Protein AF-A0A3L8A221-F1 (afdb_monomer_lite)

Secondary structure (DSSP, 8-state):
-HHHHHHHHHHHHHHHTT---HHHHHHHHHHHHH-S---GGGHHHHHHHHHHHHT----PPTTHHHHHHHHHHHHHHHHHHHHHHHHHHHHHHHHHHHHHHHHHHHHHHHHTS--TT----HHHHHHHHHHHHHHHHHHHHHHHHHHHHHHHHHHHHS------------------

Sequence (176 aa):
MTLQIHTVKQLLNLYYGGLASTDDERRLVEFFTTETDIPCELQDDRDVVLSLARLGEVRIPDGMADELSALAERLDRQERISRRGHRWVAATSVAASIAIIVSVIVFIARSSSTDPYEITDPQLAETEAHKALLLVSEALDNADGSIIEAGRALSLFVPYDSISNNTIHTEDDETI

Foldseek 3Di:
DVVVVVVLVVLLVCVVVVNHDPVSLVVNLVCLVPDPDDPPVCPVVSCVSPVVVVVDDDDDDPCPVVVVVVVVVVVVVVVVVVVVVVVVVVVVVVVVVVVVVVVVVVVVVVVPPPDPPPPVDPVVVVVVVVVVVVVVVVVVVVVVVVVVVVVVVVPVVDDDDDDDDDDDDDDDDDDD

Radius of gyration: 55.51 Å; chains: 1; bounding box: 80×83×140 Å

pLDDT: mean 74.24, std 15.46, range [35.03, 93.75]

Structure (mmCIF, N/CA/C/O backbone):
data_AF-A0A3L8A221-F1
#
_entry.id   AF-A0A3L8A221-F1
#
loop_
_atom_site.group_PDB
_atom_site.id
_atom_site.type_symbol
_atom_site.label_atom_id
_atom_site.label_alt_id
_atom_site.label_comp_id
_atom_site.label_asym_id
_atom_site.label_entity_id
_atom_site.label_seq_id
_atom_site.pdbx_PDB_ins_code
_atom_site.Cartn_x
_atom_site.Cartn_y
_atom_site.Cartn_z
_atom_site.occupancy
_atom_site.B_iso_or_equiv
_atom_site.auth_seq_id
_atom_site.auth_comp_id
_atom_site.auth_asym_id
_atom_site.auth_atom_id
_atom_site.pdbx_PDB_model_num
ATOM 1 N N . MET A 1 1 ? -14.330 -11.095 48.335 1.00 49.88 1 MET A N 1
ATOM 2 C CA . MET A 1 1 ? -14.803 -10.082 47.366 1.00 49.88 1 MET A CA 1
ATOM 3 C C . MET A 1 1 ? -13.673 -9.377 46.608 1.00 49.88 1 MET A C 1
ATOM 5 O O . MET A 1 1 ? -13.778 -9.277 45.398 1.00 49.88 1 MET A O 1
ATOM 9 N N . THR A 1 2 ? -12.562 -8.963 47.232 1.00 51.47 2 THR A N 1
ATOM 10 C CA . THR A 1 2 ? -11.471 -8.215 46.552 1.00 51.47 2 THR A CA 1
ATOM 11 C C . THR A 1 2 ? -10.778 -8.949 45.393 1.00 51.47 2 THR A C 1
ATOM 13 O O . THR A 1 2 ? -10.440 -8.319 44.395 1.00 51.47 2 THR A O 1
ATOM 16 N N . LEU A 1 3 ? -10.604 -10.274 45.483 1.00 55.59 3 LEU A N 1
ATOM 17 C CA . LEU A 1 3 ? -9.984 -11.081 44.417 1.00 55.59 3 LEU A CA 1
ATOM 18 C C . LEU A 1 3 ? -10.840 -11.156 43.140 1.00 55.59 3 LEU A C 1
ATOM 20 O O . LEU A 1 3 ? -10.287 -11.125 42.049 1.00 55.59 3 LEU A O 1
ATOM 24 N N . GLN A 1 4 ? -12.171 -11.184 43.270 1.00 71.75 4 GLN A N 1
ATOM 25 C CA . GLN A 1 4 ? -13.094 -11.206 42.124 1.00 71.75 4 GLN A CA 1
ATOM 26 C C . GLN A 1 4 ? -13.083 -9.860 41.383 1.00 71.75 4 GLN A C 1
ATOM 28 O O . GLN A 1 4 ? -13.050 -9.820 40.158 1.00 71.75 4 GLN A O 1
ATOM 33 N N . ILE A 1 5 ? -13.000 -8.750 42.127 1.00 77.50 5 ILE A N 1
ATOM 34 C CA . ILE A 1 5 ? -12.962 -7.393 41.561 1.00 77.50 5 ILE A CA 1
ATOM 35 C C . ILE A 1 5 ? -11.712 -7.178 40.698 1.00 77.50 5 ILE A C 1
ATOM 37 O O . ILE A 1 5 ? -11.805 -6.582 39.629 1.00 77.50 5 ILE A O 1
ATOM 41 N N . HIS A 1 6 ? -10.542 -7.672 41.122 1.00 81.12 6 HIS A N 1
ATOM 42 C CA . HIS A 1 6 ? -9.321 -7.554 40.317 1.00 81.12 6 HIS A CA 1
ATOM 43 C C . HIS A 1 6 ? -9.439 -8.322 38.993 1.00 81.12 6 HIS A C 1
ATOM 45 O O . HIS A 1 6 ? -9.058 -7.808 37.942 1.00 81.12 6 HIS A O 1
ATOM 51 N N . THR A 1 7 ? -10.001 -9.532 39.030 1.00 83.94 7 THR A N 1
ATOM 52 C CA . THR A 1 7 ? -10.244 -10.339 37.828 1.00 83.94 7 THR A CA 1
ATOM 53 C C . THR A 1 7 ? -11.207 -9.642 36.871 1.00 83.94 7 THR A C 1
ATOM 55 O O . THR A 1 7 ? -10.930 -9.579 35.677 1.00 83.94 7 THR A O 1
ATOM 58 N N . VAL A 1 8 ? -12.283 -9.045 37.389 1.00 85.81 8 VAL A N 1
ATOM 59 C CA . VAL A 1 8 ? -13.238 -8.276 36.579 1.00 85.81 8 VAL A CA 1
ATOM 60 C C . VAL A 1 8 ? -12.577 -7.043 35.971 1.00 85.81 8 VAL A C 1
ATOM 62 O O . VAL A 1 8 ? -12.726 -6.822 34.778 1.00 85.81 8 VAL A O 1
ATOM 65 N N . LYS A 1 9 ? -11.770 -6.287 36.729 1.00 87.44 9 LYS A N 1
ATOM 66 C CA . LYS A 1 9 ? -11.019 -5.132 36.198 1.00 87.44 9 LYS A CA 1
ATOM 67 C C . LYS A 1 9 ? -10.046 -5.533 35.082 1.00 87.44 9 LYS A C 1
ATOM 69 O O . LYS A 1 9 ? -9.897 -4.807 34.103 1.00 87.44 9 LYS A O 1
ATOM 74 N N . GLN A 1 10 ? -9.403 -6.694 35.200 1.00 89.12 10 GLN A N 1
ATOM 75 C CA . GLN A 1 10 ? -8.541 -7.222 34.143 1.00 89.12 10 GLN A CA 1
ATOM 76 C C . GLN A 1 10 ? -9.344 -7.603 32.893 1.00 89.12 10 GLN A C 1
ATOM 78 O O . GLN A 1 10 ? -8.933 -7.275 31.782 1.00 89.12 10 GLN A O 1
ATOM 83 N N . LEU A 1 11 ? -10.498 -8.245 33.076 1.00 88.94 11 LEU A N 1
ATOM 84 C CA . LEU A 1 11 ? -11.404 -8.606 31.985 1.00 88.94 11 LEU A CA 1
ATOM 85 C C . LEU A 1 11 ? -11.948 -7.364 31.272 1.00 88.94 11 LEU A C 1
ATOM 87 O O . LEU A 1 11 ? -12.006 -7.319 30.049 1.00 88.94 11 LEU A O 1
ATOM 91 N N . LEU A 1 12 ? -12.256 -6.322 32.040 1.00 90.56 12 LEU A N 1
ATOM 92 C CA . LEU A 1 12 ? -12.704 -5.030 31.543 1.00 90.56 12 LEU A CA 1
ATOM 93 C C . LEU A 1 12 ? -11.628 -4.321 30.710 1.00 90.56 12 LEU A C 1
ATOM 95 O O . LEU A 1 12 ? -11.925 -3.730 29.679 1.00 90.56 12 LEU A O 1
ATOM 99 N N . ASN A 1 13 ? -10.362 -4.411 31.124 1.00 92.38 13 ASN A N 1
ATOM 100 C CA . ASN A 1 13 ? -9.243 -3.871 30.352 1.00 92.38 13 ASN A CA 1
ATOM 101 C C . ASN A 1 13 ? -9.097 -4.599 29.003 1.00 92.38 13 ASN A C 1
ATOM 103 O O . ASN A 1 13 ? -8.945 -3.960 27.966 1.00 92.38 13 ASN A O 1
ATOM 107 N N . LEU A 1 14 ? -9.231 -5.930 28.993 1.00 90.75 14 LEU A N 1
ATOM 108 C CA . LEU A 1 14 ? -9.249 -6.705 27.748 1.00 90.75 14 LEU A CA 1
ATOM 109 C C . LEU A 1 14 ? -10.451 -6.349 26.865 1.00 90.75 14 LEU A C 1
ATOM 111 O O . LEU A 1 14 ? -10.291 -6.235 25.651 1.00 90.75 14 LEU A O 1
ATOM 115 N N . TYR A 1 15 ? -11.621 -6.131 27.470 1.00 90.06 15 TYR A N 1
ATOM 116 C CA . TYR A 1 15 ? -12.840 -5.714 26.778 1.00 90.06 15 TYR A CA 1
ATOM 117 C C . TYR A 1 15 ? -12.666 -4.355 26.093 1.00 90.06 15 TYR A C 1
ATOM 119 O O . TYR A 1 15 ? -12.833 -4.247 24.881 1.00 90.06 15 TYR A O 1
ATOM 127 N N . TYR A 1 16 ? -12.222 -3.335 26.832 1.00 92.00 16 TYR A N 1
ATOM 128 C CA . TYR A 1 16 ? -11.939 -2.016 26.258 1.00 92.00 16 TYR A CA 1
ATOM 129 C C . TYR A 1 16 ? -10.764 -2.027 25.272 1.00 92.00 16 TYR A C 1
ATOM 131 O O . TYR A 1 16 ? -10.722 -1.210 24.355 1.00 92.00 16 TYR A O 1
ATOM 139 N N . GLY A 1 17 ? -9.828 -2.965 25.425 1.00 91.94 17 GLY A N 1
ATOM 140 C CA . GLY A 1 17 ? -8.746 -3.203 24.474 1.00 91.94 17 GLY A CA 1
ATOM 141 C C . GLY A 1 17 ? -9.166 -3.951 23.203 1.00 91.94 17 GLY A C 1
ATOM 142 O O . GLY A 1 17 ? -8.340 -4.090 22.304 1.00 91.94 17 GLY A O 1
ATOM 143 N N . GLY A 1 18 ? -10.405 -4.453 23.116 1.00 89.38 18 GLY A N 1
ATOM 144 C CA . GLY A 1 18 ? -10.874 -5.278 21.996 1.00 89.38 18 GLY A CA 1
ATOM 145 C C . GLY A 1 18 ? -10.159 -6.631 21.882 1.00 89.38 18 GLY A C 1
ATOM 146 O O . GLY A 1 18 ? -10.115 -7.218 20.803 1.00 89.38 18 GLY A O 1
ATOM 147 N N . LEU A 1 19 ? -9.554 -7.104 22.976 1.00 89.88 19 LEU A N 1
ATOM 148 C CA . LEU A 1 19 ? -8.814 -8.369 23.061 1.00 89.88 19 LEU A CA 1
ATOM 149 C C . LEU A 1 19 ? -9.585 -9.452 23.828 1.00 89.88 19 LEU A C 1
ATOM 151 O O . LEU A 1 19 ? -9.075 -10.561 23.990 1.00 89.88 19 LEU A O 1
ATOM 155 N N . ALA A 1 20 ? -10.777 -9.133 24.335 1.00 88.38 20 ALA A N 1
ATOM 156 C CA . ALA A 1 20 ? -11.635 -10.098 25.004 1.00 88.38 20 ALA A CA 1
ATOM 157 C C . ALA A 1 20 ? -12.156 -11.145 24.008 1.00 88.38 20 ALA A C 1
ATOM 159 O O . ALA A 1 20 ? -12.546 -10.828 22.885 1.00 88.38 20 ALA A O 1
ATOM 160 N N . SER A 1 21 ? -12.159 -12.411 24.426 1.00 87.81 21 SER A N 1
ATOM 161 C CA . SER A 1 21 ? -12.828 -13.477 23.683 1.00 87.81 21 SER A CA 1
ATOM 162 C C . SER A 1 21 ? -14.348 -13.388 23.857 1.00 87.81 21 SER A C 1
ATOM 164 O O . SER A 1 21 ? -14.843 -12.840 24.838 1.00 87.81 21 SER A O 1
ATOM 166 N N . THR A 1 22 ? -15.113 -14.022 22.969 1.00 85.81 22 THR A N 1
ATOM 167 C CA . THR A 1 22 ? -16.581 -14.102 23.074 1.00 85.81 22 THR A CA 1
ATOM 168 C C . THR A 1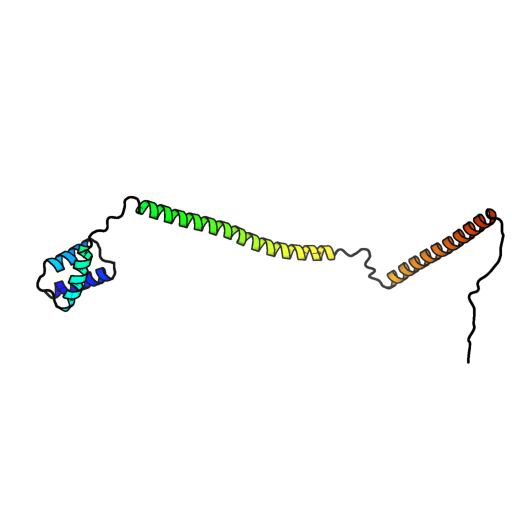 22 ? -17.040 -14.759 24.384 1.00 85.81 22 THR A C 1
ATOM 170 O O . THR A 1 22 ? -18.080 -14.407 24.936 1.00 85.81 22 THR A O 1
ATOM 173 N N . ASP A 1 23 ? -16.256 -15.708 24.910 1.00 85.88 23 ASP A N 1
ATOM 174 C CA . ASP A 1 23 ? -16.520 -16.341 26.211 1.00 85.88 23 ASP A CA 1
ATOM 175 C C . ASP A 1 23 ? -16.245 -15.385 27.385 1.00 85.88 23 ASP A C 1
ATOM 177 O O . ASP A 1 23 ? -16.995 -15.357 28.359 1.00 85.88 23 ASP A O 1
ATOM 181 N N . ASP A 1 24 ? -15.210 -14.551 27.266 1.00 86.31 24 ASP A N 1
ATOM 182 C CA . ASP A 1 24 ? -14.847 -13.546 28.269 1.00 86.31 24 ASP A CA 1
ATOM 183 C C . ASP A 1 24 ? -15.914 -12.451 28.363 1.00 86.31 24 ASP A C 1
ATOM 185 O O . ASP A 1 24 ? -16.346 -12.092 29.459 1.00 86.31 24 ASP A O 1
ATOM 189 N N . GLU A 1 25 ? -16.401 -11.971 27.217 1.00 86.75 25 GLU A N 1
ATOM 190 C CA . GLU A 1 25 ? -17.509 -11.014 27.147 1.00 86.75 25 GLU A CA 1
ATOM 191 C C . GLU A 1 25 ? -18.780 -11.577 27.784 1.00 86.75 25 GLU A C 1
ATOM 193 O O . GLU A 1 25 ? -19.448 -10.894 28.563 1.00 86.75 25 GLU A O 1
ATOM 198 N N . ARG A 1 26 ? -19.089 -12.854 27.525 1.00 86.69 26 ARG A N 1
ATOM 199 C CA . ARG A 1 26 ? -20.246 -13.529 28.123 1.00 86.69 26 ARG A CA 1
ATOM 200 C C . ARG A 1 26 ? -20.149 -13.577 29.646 1.00 86.69 26 ARG A C 1
ATOM 202 O O . ARG A 1 26 ? -21.122 -13.247 30.321 1.00 86.69 26 ARG A O 1
ATOM 209 N N . ARG A 1 27 ? -18.979 -13.937 30.184 1.00 86.06 27 ARG A N 1
ATOM 210 C CA . ARG A 1 27 ? -18.716 -13.961 31.634 1.00 86.06 27 ARG A CA 1
ATOM 211 C C . ARG A 1 27 ? -18.820 -12.572 32.256 1.00 86.06 27 ARG A C 1
ATOM 213 O O . ARG A 1 27 ? -19.343 -12.436 33.358 1.00 86.06 27 ARG A O 1
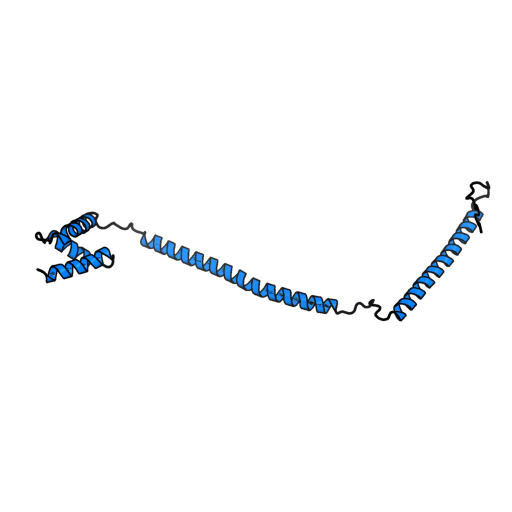ATOM 220 N N . LEU A 1 28 ? -18.348 -11.542 31.554 1.00 88.50 28 LEU A N 1
ATOM 221 C CA . LEU A 1 28 ? -18.430 -10.153 32.003 1.00 88.50 28 LEU A CA 1
ATOM 222 C C . LEU A 1 28 ? -19.889 -9.675 32.083 1.00 88.50 28 LEU A C 1
ATOM 224 O O . LEU A 1 28 ? -20.298 -9.084 33.082 1.00 88.50 28 LEU A O 1
ATOM 228 N N . VAL A 1 29 ? -20.695 -9.989 31.065 1.00 88.00 29 VAL A N 1
ATOM 229 C CA . VAL A 1 29 ? -22.135 -9.690 31.046 1.00 88.00 29 VAL A CA 1
ATOM 230 C C . VAL A 1 29 ? -22.872 -10.458 32.146 1.00 88.00 29 VAL A C 1
ATOM 232 O O . VAL A 1 29 ? -23.707 -9.878 32.841 1.00 88.00 29 VAL A O 1
ATOM 235 N N . GLU A 1 30 ? -22.557 -11.739 32.349 1.00 87.56 30 GLU A N 1
ATOM 236 C CA . GLU A 1 30 ? -23.155 -12.567 33.405 1.00 87.56 30 GLU A CA 1
ATOM 237 C C . GLU A 1 30 ? -22.830 -12.031 34.805 1.00 87.56 30 GLU A C 1
ATOM 239 O O . GLU A 1 30 ? -23.731 -11.916 35.642 1.00 87.56 30 GLU A O 1
ATOM 244 N N . PHE A 1 31 ? -21.579 -11.622 35.036 1.00 86.06 31 PHE A N 1
ATOM 245 C CA . PHE A 1 31 ? -21.142 -10.997 36.284 1.00 86.06 31 PHE A CA 1
ATOM 246 C C . PHE A 1 31 ? -21.951 -9.728 36.589 1.00 86.06 31 PHE A C 1
ATOM 248 O O . PHE A 1 31 ? -22.555 -9.610 37.653 1.00 86.06 31 PHE A O 1
ATOM 255 N N . PHE A 1 32 ? -22.050 -8.814 35.622 1.00 87.31 32 PHE A N 1
ATOM 256 C CA . PHE A 1 32 ? -22.779 -7.550 35.773 1.00 87.31 32 PHE A CA 1
ATOM 257 C C . PHE A 1 32 ? -24.309 -7.687 35.835 1.00 87.31 32 PHE A C 1
ATOM 259 O O . PHE A 1 32 ? -25.003 -6.744 36.240 1.00 87.31 32 PHE A O 1
ATOM 266 N N . THR A 1 33 ? -24.835 -8.848 35.438 1.00 85.12 33 THR A N 1
ATOM 267 C CA . THR A 1 33 ? -26.263 -9.186 35.522 1.00 85.12 33 THR A CA 1
ATOM 268 C C . THR A 1 33 ? -26.618 -9.848 36.854 1.00 85.12 33 THR A C 1
ATOM 270 O O . THR A 1 33 ? -27.703 -9.603 37.380 1.00 85.12 33 THR A O 1
ATOM 273 N N . THR A 1 34 ? -25.724 -10.681 37.392 1.00 83.00 34 THR A N 1
ATOM 274 C CA . THR A 1 34 ? -25.978 -11.497 38.591 1.00 83.00 34 THR A CA 1
ATOM 275 C C . THR A 1 34 ? -25.635 -10.756 39.880 1.00 83.00 34 THR A C 1
ATOM 277 O O . THR A 1 34 ? -26.341 -10.896 40.878 1.00 83.00 34 THR A O 1
ATOM 280 N N . GLU A 1 35 ? -24.563 -9.965 39.875 1.00 77.62 35 GLU A N 1
ATOM 281 C CA . GLU A 1 35 ? -24.079 -9.283 41.071 1.00 77.62 35 GLU A CA 1
ATOM 282 C C . GLU A 1 35 ? -24.816 -7.945 41.272 1.00 77.62 35 GLU A C 1
ATOM 284 O O . GLU A 1 35 ? -24.739 -7.037 40.443 1.00 77.62 35 GLU A O 1
ATOM 289 N N . THR A 1 36 ? -25.539 -7.811 42.387 1.00 66.62 36 THR A N 1
ATOM 290 C CA . THR A 1 36 ? -26.299 -6.590 42.724 1.00 66.62 36 THR A CA 1
ATOM 291 C C . THR A 1 36 ? -25.462 -5.571 43.512 1.00 66.62 36 THR A C 1
ATOM 293 O O . THR A 1 36 ? -25.784 -4.385 43.510 1.00 66.62 36 THR A O 1
ATOM 296 N N . ASP A 1 37 ? -24.389 -6.017 44.175 1.00 73.31 37 ASP A N 1
ATOM 297 C CA . ASP A 1 37 ? -23.504 -5.189 45.010 1.00 73.31 37 ASP A CA 1
ATOM 298 C C . ASP A 1 37 ? -22.173 -4.915 44.290 1.00 73.31 37 ASP A C 1
ATOM 300 O O . ASP A 1 37 ? -21.138 -5.529 44.559 1.00 73.31 37 ASP A O 1
ATOM 304 N N . ILE A 1 38 ? -22.228 -4.027 43.294 1.00 77.44 38 ILE A N 1
ATOM 305 C CA . ILE A 1 38 ? -21.071 -3.622 42.486 1.00 77.44 38 ILE A CA 1
ATOM 306 C C . ILE A 1 38 ? -20.501 -2.312 43.060 1.00 77.44 38 ILE A C 1
ATOM 308 O O . ILE A 1 38 ? -21.265 -1.366 43.269 1.00 77.44 38 ILE A O 1
ATOM 312 N N . PRO A 1 39 ? -19.174 -2.210 43.284 1.00 81.44 39 PRO A N 1
ATOM 313 C CA . PRO A 1 39 ? -18.537 -0.970 43.725 1.00 81.44 39 PRO A CA 1
ATOM 314 C C . PRO A 1 39 ? -18.881 0.212 42.813 1.00 81.44 39 PRO A C 1
ATOM 316 O O . PRO A 1 39 ? -18.902 0.049 41.594 1.00 81.44 39 PRO A O 1
ATOM 319 N N . CYS A 1 40 ? -19.056 1.412 43.381 1.00 80.31 40 CYS A N 1
ATOM 320 C CA . CYS A 1 40 ? -19.422 2.615 42.617 1.00 80.31 40 CYS A CA 1
ATOM 321 C C . CYS A 1 40 ? -18.484 2.897 41.428 1.00 80.31 40 CYS A C 1
ATOM 323 O O . CYS A 1 40 ? -18.925 3.427 40.420 1.00 80.31 40 CYS A O 1
ATOM 325 N N . GLU A 1 41 ? -17.207 2.509 41.518 1.00 82.00 41 GLU A N 1
ATOM 326 C CA . GLU A 1 41 ? -16.226 2.660 40.431 1.00 82.00 41 GLU A CA 1
ATOM 327 C C . GLU A 1 41 ? -16.563 1.856 39.165 1.00 82.00 41 GLU A C 1
ATOM 329 O O . GLU A 1 41 ? -16.091 2.209 38.096 1.00 82.00 41 GLU A O 1
ATOM 334 N N . LEU A 1 42 ? -17.326 0.765 39.288 1.00 83.69 42 LEU A N 1
ATOM 335 C CA . LEU A 1 42 ? -17.647 -0.170 38.201 1.00 83.69 42 LEU A CA 1
ATOM 336 C C . LEU A 1 42 ? -19.108 -0.046 37.733 1.00 83.69 42 LEU A C 1
ATOM 338 O O . LEU A 1 42 ? -19.546 -0.810 36.873 1.00 83.69 42 LEU A O 1
ATOM 342 N N . GLN A 1 43 ? -19.883 0.878 38.311 1.00 85.12 43 GLN A N 1
ATOM 343 C CA . GLN A 1 43 ? -21.283 1.101 37.932 1.00 85.12 43 GLN A CA 1
ATOM 344 C C . GLN A 1 43 ? -21.406 1.666 36.517 1.00 85.12 43 GLN A C 1
ATOM 346 O O . GLN A 1 43 ? -22.230 1.182 35.743 1.00 85.12 43 GLN A O 1
ATOM 351 N N . ASP A 1 44 ? -20.552 2.623 36.162 1.00 87.81 44 ASP A N 1
ATOM 352 C CA . ASP A 1 44 ? -20.543 3.210 34.820 1.00 87.81 44 ASP A CA 1
ATOM 353 C C . ASP A 1 44 ? -20.158 2.155 33.769 1.00 87.81 44 ASP A C 1
ATOM 355 O O . ASP A 1 44 ? -20.809 2.017 32.732 1.00 87.81 44 ASP A O 1
ATOM 359 N N . ASP A 1 45 ? -19.150 1.335 34.078 1.00 88.25 45 ASP A N 1
ATOM 360 C CA . ASP A 1 45 ? -18.692 0.243 33.217 1.00 88.25 45 ASP A CA 1
ATOM 361 C C . ASP A 1 45 ? -19.771 -0.821 32.994 1.00 88.25 45 ASP A C 1
ATOM 363 O O . ASP A 1 45 ? -19.959 -1.316 31.880 1.00 88.25 45 ASP A O 1
ATOM 367 N N . ARG A 1 46 ? -20.520 -1.152 34.049 1.00 87.81 46 ARG A N 1
ATOM 368 C CA . ARG A 1 46 ? -21.656 -2.075 33.984 1.00 87.81 46 ARG A CA 1
ATOM 369 C C . ARG A 1 46 ? -22.701 -1.586 32.982 1.00 87.81 46 ARG A C 1
ATOM 371 O O . ARG A 1 46 ? -23.182 -2.377 32.168 1.00 87.81 46 ARG A O 1
ATOM 378 N N . ASP A 1 47 ? -23.054 -0.306 33.028 1.00 88.00 47 ASP A N 1
ATOM 379 C CA . ASP A 1 47 ? -24.069 0.264 32.141 1.00 88.00 47 ASP A CA 1
ATOM 380 C C . ASP A 1 47 ? -23.601 0.279 30.677 1.00 88.00 47 ASP A C 1
ATOM 382 O O . ASP A 1 47 ? -24.380 -0.042 29.771 1.00 88.00 47 ASP A O 1
ATOM 386 N N . VAL A 1 48 ? -22.315 0.548 30.430 1.00 89.00 48 VAL A N 1
ATOM 387 C CA . VAL A 1 48 ? -21.707 0.445 29.093 1.00 89.00 48 VAL A CA 1
ATOM 388 C C . VAL A 1 48 ? -21.767 -0.992 28.574 1.00 89.00 48 VAL A C 1
ATOM 390 O O . VAL A 1 48 ? -22.319 -1.238 27.501 1.00 89.00 48 VAL A O 1
ATOM 393 N N . VAL A 1 49 ? -21.268 -1.960 29.344 1.00 88.94 49 VAL A N 1
ATOM 394 C CA . VAL A 1 49 ? -21.218 -3.367 28.919 1.00 88.94 49 VAL A CA 1
ATOM 395 C C . VAL A 1 49 ? -22.626 -3.920 28.679 1.00 88.94 49 VAL A C 1
ATOM 397 O O . VAL A 1 49 ? -22.877 -4.559 27.657 1.00 88.94 49 VAL A O 1
ATOM 400 N N . LEU A 1 50 ? -23.580 -3.640 29.572 1.00 88.31 50 LEU A N 1
ATOM 401 C CA . LEU A 1 50 ? -24.958 -4.116 29.424 1.00 88.31 50 LEU A CA 1
ATOM 402 C C . LEU A 1 50 ? -25.699 -3.433 28.270 1.00 88.31 50 LEU A C 1
ATOM 404 O O . LEU A 1 50 ? -26.516 -4.079 27.613 1.00 88.31 50 LEU A O 1
ATOM 408 N N . SER A 1 51 ? -25.455 -2.146 28.012 1.00 86.62 51 SER A N 1
ATOM 409 C CA . SER A 1 51 ? -26.074 -1.452 26.875 1.00 86.62 51 SER A CA 1
ATOM 410 C C . SER A 1 51 ? -25.548 -1.969 25.536 1.00 86.62 51 SER A C 1
ATOM 412 O O . SER A 1 51 ? -26.346 -2.194 24.626 1.00 86.62 51 SER A O 1
ATOM 414 N N . LEU A 1 52 ? -24.247 -2.253 25.442 1.00 85.75 52 LEU A N 1
ATOM 415 C CA . LEU A 1 52 ? -23.639 -2.865 24.262 1.00 85.75 52 LEU A CA 1
ATOM 416 C C . LEU A 1 52 ? -24.115 -4.305 24.056 1.00 85.75 52 LEU A C 1
ATOM 418 O O . LEU A 1 52 ? -24.501 -4.666 22.948 1.00 85.75 52 LEU A O 1
ATOM 422 N N . ALA A 1 53 ? -24.199 -5.105 25.120 1.00 85.31 53 ALA A N 1
ATOM 423 C CA . ALA A 1 53 ? -24.718 -6.470 25.036 1.00 85.31 53 ALA A CA 1
ATOM 424 C C . ALA A 1 53 ? -26.180 -6.522 24.545 1.00 85.31 53 ALA A C 1
ATOM 426 O O . ALA A 1 53 ? -26.575 -7.464 23.857 1.00 85.31 53 ALA A O 1
ATOM 427 N N . ARG A 1 54 ? -26.989 -5.494 24.847 1.00 83.69 54 ARG A N 1
ATOM 428 C CA . ARG A 1 54 ? -28.378 -5.378 24.360 1.00 83.69 54 ARG A CA 1
ATOM 429 C C . ARG A 1 54 ? -28.488 -5.106 22.863 1.00 83.69 54 ARG A C 1
ATOM 431 O O . ARG A 1 54 ? -29.538 -5.409 22.300 1.00 83.69 54 ARG A O 1
ATOM 438 N N . LEU A 1 55 ? -27.456 -4.549 22.225 1.00 81.12 55 LEU A N 1
ATOM 439 C CA . LEU A 1 55 ? -27.448 -4.351 20.769 1.00 81.12 55 LEU A CA 1
ATOM 440 C C . LEU A 1 55 ? -27.446 -5.692 20.016 1.00 81.12 55 LEU A C 1
ATOM 442 O O . LEU A 1 55 ? -27.871 -5.738 18.863 1.00 81.12 55 LEU A O 1
ATOM 446 N N . GLY A 1 56 ? -27.080 -6.781 20.701 1.00 70.31 56 GLY A N 1
ATOM 447 C CA . GLY A 1 56 ? -27.157 -8.143 20.194 1.00 70.31 56 GLY A CA 1
ATOM 448 C C . GLY A 1 56 ? -26.072 -8.468 19.171 1.00 70.31 56 GLY A C 1
ATOM 449 O O . GLY A 1 56 ? -25.328 -7.607 18.704 1.00 70.31 56 GLY A O 1
ATOM 450 N N . GLU A 1 57 ? -25.982 -9.748 18.819 1.00 69.06 57 GLU A N 1
ATOM 451 C CA . GLU A 1 57 ? -25.101 -10.188 17.742 1.00 69.06 57 GLU A CA 1
ATOM 452 C C . GLU A 1 57 ? -25.604 -9.635 16.408 1.00 69.06 57 GLU A C 1
ATOM 454 O O . GLU A 1 57 ? -26.706 -9.949 15.941 1.00 69.06 57 GLU A O 1
ATOM 459 N N . VAL A 1 58 ? -24.772 -8.811 15.774 1.00 72.75 58 VAL A N 1
ATOM 460 C CA . VAL A 1 58 ? -25.008 -8.363 14.406 1.00 72.75 58 VAL A CA 1
ATOM 461 C C . VAL A 1 58 ? -24.881 -9.580 13.498 1.00 72.75 58 VAL A C 1
ATOM 463 O O . VAL A 1 58 ? -23.800 -10.143 13.333 1.00 72.75 58 VAL A O 1
ATOM 466 N N . ARG A 1 59 ? -25.997 -9.994 12.892 1.00 68.75 59 ARG A N 1
ATOM 467 C CA . ARG A 1 59 ? -25.978 -11.033 11.861 1.00 68.75 59 ARG A CA 1
ATOM 468 C C . ARG A 1 59 ? -25.201 -10.518 10.658 1.00 68.75 59 ARG A C 1
ATOM 470 O O . ARG A 1 59 ? -25.649 -9.603 9.969 1.00 68.75 59 ARG A O 1
ATOM 477 N N . ILE A 1 60 ? -24.048 -11.127 10.418 1.00 74.50 60 ILE A N 1
ATOM 478 C CA . ILE A 1 60 ? -23.272 -10.903 9.205 1.00 74.50 60 ILE A CA 1
ATOM 479 C C . ILE A 1 60 ? -24.084 -11.482 8.034 1.00 74.50 60 ILE A C 1
ATOM 481 O O . ILE A 1 60 ? -24.515 -12.633 8.127 1.00 74.50 60 ILE A O 1
ATOM 485 N N . PRO A 1 61 ? -24.340 -10.710 6.962 1.00 80.12 61 PRO A N 1
ATOM 486 C CA . PRO A 1 61 ? -25.044 -11.218 5.793 1.00 80.12 61 PRO A CA 1
ATOM 487 C C . PRO A 1 61 ? -24.281 -12.383 5.156 1.00 80.12 61 PRO A C 1
ATOM 489 O O . PRO A 1 61 ? -23.054 -12.332 5.016 1.00 80.12 61 PRO A O 1
ATOM 492 N N . ASP A 1 62 ? -25.017 -13.405 4.723 1.00 78.31 62 ASP A N 1
ATOM 493 C CA . ASP A 1 62 ? -24.446 -14.529 3.983 1.00 78.31 62 ASP A CA 1
ATOM 494 C C . ASP A 1 62 ? -23.728 -14.016 2.720 1.00 78.31 62 ASP A C 1
ATOM 496 O O . ASP A 1 62 ? -24.270 -13.207 1.965 1.00 78.31 62 ASP A O 1
ATOM 500 N N . GLY A 1 63 ? -22.487 -14.465 2.500 1.00 78.69 63 GLY A N 1
ATOM 501 C CA . GLY A 1 63 ? -21.659 -14.070 1.350 1.00 78.69 63 GLY A CA 1
ATOM 502 C C . GLY A 1 63 ? -20.735 -12.862 1.568 1.00 78.69 63 GLY A C 1
ATOM 503 O O . GLY A 1 63 ? -19.880 -12.606 0.724 1.00 78.69 63 GLY A O 1
ATOM 504 N N . MET A 1 64 ? -20.808 -12.156 2.705 1.00 81.56 64 MET A N 1
ATOM 505 C CA . MET A 1 64 ? -19.903 -11.025 2.990 1.00 81.56 64 MET A CA 1
ATOM 506 C C . MET A 1 64 ? -18.430 -11.458 3.104 1.00 81.56 64 MET A C 1
ATOM 508 O O . MET A 1 64 ? -17.525 -10.744 2.672 1.00 81.56 64 MET A O 1
ATOM 512 N N . ALA A 1 65 ? -18.179 -12.649 3.653 1.00 81.06 65 ALA A N 1
ATOM 513 C CA . ALA A 1 65 ? -16.836 -13.223 3.721 1.00 81.06 65 ALA A CA 1
ATOM 514 C C . ALA A 1 65 ? -16.269 -13.526 2.321 1.00 81.06 65 ALA A C 1
ATOM 516 O O . ALA A 1 65 ? -15.084 -13.293 2.065 1.00 81.06 65 ALA A O 1
ATOM 517 N N . ASP A 1 66 ? -17.124 -13.982 1.402 1.00 83.62 66 ASP A N 1
ATOM 518 C CA . ASP A 1 66 ? -16.748 -14.266 0.017 1.00 83.62 66 ASP A CA 1
ATOM 519 C C . ASP A 1 66 ? -16.497 -12.970 -0.758 1.00 83.62 66 ASP A C 1
ATOM 521 O O . ASP A 1 66 ? -15.525 -12.876 -1.506 1.00 83.62 66 ASP A O 1
ATOM 525 N N . GLU A 1 67 ? -17.311 -11.935 -0.531 1.00 84.56 67 GLU A N 1
ATOM 526 C CA . GLU A 1 67 ? -17.118 -10.608 -1.120 1.00 84.56 67 GLU A CA 1
ATOM 527 C C . GLU A 1 67 ? -15.809 -9.963 -0.642 1.00 84.56 67 GLU A C 1
ATOM 529 O O . GLU A 1 67 ? -15.040 -9.433 -1.449 1.00 84.56 67 GLU A O 1
ATOM 534 N N . LEU A 1 68 ? -15.497 -10.078 0.653 1.00 87.62 68 LEU A N 1
ATOM 535 C CA . LEU A 1 68 ? -14.230 -9.610 1.213 1.00 87.62 68 LEU A CA 1
ATOM 536 C C . LEU A 1 68 ? -13.036 -10.373 0.627 1.00 87.62 68 LEU A C 1
ATOM 538 O O . LEU A 1 68 ? -12.027 -9.766 0.261 1.00 87.62 68 LEU A O 1
ATOM 542 N N . SER A 1 69 ? -13.160 -11.692 0.485 1.00 86.12 69 SER A N 1
ATOM 543 C CA . SER A 1 69 ? -12.128 -12.530 -0.134 1.00 86.12 69 SER A CA 1
ATOM 544 C C . SER A 1 69 ? -11.913 -12.152 -1.601 1.00 86.12 69 SER A C 1
ATOM 546 O O . SER A 1 69 ? -10.776 -11.983 -2.047 1.00 86.12 69 SER A O 1
ATOM 548 N N . ALA A 1 70 ? -12.999 -11.927 -2.341 1.00 86.31 70 ALA A N 1
ATOM 549 C CA . ALA A 1 70 ? -12.947 -11.480 -3.725 1.00 86.31 70 ALA A CA 1
ATOM 550 C C . ALA A 1 70 ? -12.299 -10.091 -3.855 1.00 86.31 70 ALA A C 1
ATOM 552 O O . ALA A 1 70 ? -11.525 -9.848 -4.790 1.00 86.31 70 ALA A O 1
ATOM 553 N N . LEU A 1 71 ? -12.571 -9.186 -2.909 1.00 88.44 71 LEU A N 1
ATOM 554 C CA . LEU A 1 71 ? -11.959 -7.862 -2.859 1.00 88.44 71 LEU A CA 1
ATOM 555 C C . LEU A 1 71 ? -10.451 -7.949 -2.594 1.00 88.44 71 LEU A C 1
ATOM 557 O O . LEU A 1 71 ? -9.674 -7.320 -3.315 1.00 88.44 71 LEU A O 1
ATOM 561 N N . ALA A 1 72 ? -10.031 -8.753 -1.615 1.00 84.88 72 ALA A N 1
ATOM 562 C CA . ALA A 1 72 ? -8.621 -8.976 -1.307 1.00 84.88 72 ALA A CA 1
ATOM 563 C C . ALA A 1 72 ? -7.866 -9.532 -2.521 1.00 84.88 72 ALA A C 1
ATOM 565 O O . ALA A 1 72 ? -6.804 -9.031 -2.894 1.00 84.88 72 ALA A O 1
ATOM 566 N N . GLU A 1 73 ? -8.452 -10.511 -3.207 1.00 86.12 73 GLU A N 1
ATOM 567 C CA . GLU A 1 73 ? -7.827 -11.108 -4.381 1.00 86.12 73 GLU A CA 1
ATOM 568 C C . GLU A 1 73 ? -7.777 -10.140 -5.576 1.00 86.12 73 GLU A C 1
ATOM 570 O O . GLU A 1 73 ? -6.825 -10.137 -6.360 1.00 86.12 73 GLU A O 1
ATOM 575 N N . ARG A 1 74 ? -8.779 -9.265 -5.722 1.00 84.44 74 ARG A N 1
ATOM 576 C CA . ARG A 1 74 ? -8.758 -8.184 -6.717 1.00 84.44 74 ARG A CA 1
ATOM 577 C C . ARG A 1 74 ? -7.650 -7.169 -6.428 1.00 84.44 74 ARG A C 1
ATOM 579 O O . ARG A 1 74 ? -6.977 -6.751 -7.372 1.00 84.44 74 ARG A O 1
ATOM 586 N N . LEU A 1 75 ? -7.445 -6.796 -5.166 1.00 82.06 75 LEU A N 1
ATOM 587 C CA . LEU A 1 75 ? -6.373 -5.886 -4.759 1.00 82.06 75 LEU A CA 1
ATOM 588 C C . LEU A 1 75 ? -4.985 -6.498 -5.006 1.00 82.06 75 LEU A C 1
ATOM 590 O O . LEU A 1 75 ? -4.146 -5.842 -5.623 1.00 82.06 75 LEU A O 1
ATOM 594 N N . ASP A 1 76 ? -4.771 -7.769 -4.648 1.00 80.69 76 ASP A N 1
ATOM 595 C CA . ASP A 1 76 ? -3.509 -8.476 -4.931 1.00 80.69 76 ASP A CA 1
ATOM 596 C C . ASP A 1 76 ? -3.258 -8.593 -6.447 1.00 80.69 76 ASP A C 1
ATOM 598 O O . ASP A 1 76 ? -2.165 -8.308 -6.943 1.00 80.69 76 ASP A O 1
ATOM 602 N N . ARG A 1 77 ? -4.291 -8.912 -7.243 1.00 75.69 77 ARG A N 1
ATOM 603 C CA . ARG A 1 77 ? -4.180 -8.908 -8.713 1.00 75.69 77 ARG A CA 1
ATOM 604 C C . ARG A 1 77 ? -3.788 -7.535 -9.261 1.00 75.69 77 ARG A C 1
ATOM 606 O O . ARG A 1 77 ? -2.909 -7.460 -10.122 1.00 75.69 77 ARG A O 1
ATOM 613 N N . GLN A 1 78 ? -4.405 -6.459 -8.776 1.00 71.38 78 GLN A N 1
ATOM 614 C CA . GLN A 1 78 ? -4.101 -5.095 -9.213 1.00 71.38 78 GLN A CA 1
ATOM 615 C C . GLN A 1 78 ? -2.657 -4.701 -8.872 1.00 71.38 78 GLN A C 1
ATOM 617 O O . GLN A 1 78 ? -1.959 -4.115 -9.704 1.00 71.38 78 GLN A O 1
ATOM 622 N N . GLU A 1 79 ? -2.178 -5.080 -7.691 1.00 67.38 79 GLU A N 1
ATOM 623 C CA . GLU A 1 79 ? -0.805 -4.824 -7.272 1.00 67.38 79 GLU A CA 1
ATOM 624 C C . GLU A 1 79 ? 0.211 -5.630 -8.096 1.00 67.38 79 GLU A C 1
ATOM 626 O O . GLU A 1 79 ? 1.231 -5.099 -8.542 1.00 67.38 79 GLU A O 1
ATOM 631 N N . ARG A 1 80 ? -0.082 -6.899 -8.401 1.00 62.91 80 ARG A N 1
ATOM 632 C CA . ARG A 1 80 ? 0.766 -7.715 -9.284 1.00 62.91 80 ARG A CA 1
ATOM 633 C C . ARG A 1 80 ? 0.866 -7.129 -10.691 1.00 62.91 80 ARG A C 1
ATOM 635 O O . ARG A 1 80 ? 1.949 -7.162 -11.278 1.00 62.91 80 ARG A O 1
ATOM 642 N N . ILE A 1 81 ? -0.224 -6.584 -11.232 1.00 63.16 81 ILE A N 1
ATOM 643 C CA . ILE A 1 81 ? -0.236 -5.944 -12.557 1.00 63.16 81 ILE A CA 1
ATOM 644 C C . ILE A 1 81 ? 0.583 -4.643 -12.538 1.00 63.16 81 ILE A C 1
ATOM 646 O O . ILE A 1 81 ? 1.418 -4.446 -13.427 1.00 63.16 81 ILE A O 1
ATOM 650 N N . SER A 1 82 ? 0.431 -3.795 -11.512 1.00 60.12 82 SER A N 1
ATOM 651 C CA . SER A 1 82 ? 1.192 -2.538 -11.406 1.00 60.12 82 SER A CA 1
ATOM 652 C C . SER A 1 82 ? 2.697 -2.788 -11.229 1.00 60.12 82 SER A C 1
ATOM 654 O O . SER A 1 82 ? 3.519 -2.184 -11.927 1.00 60.12 82 SER A O 1
ATOM 656 N N . ARG A 1 83 ? 3.069 -3.771 -10.394 1.00 59.06 83 ARG A N 1
ATOM 657 C CA . ARG A 1 83 ? 4.462 -4.202 -10.204 1.00 59.06 83 ARG A CA 1
ATOM 658 C C . ARG A 1 83 ? 5.063 -4.760 -11.493 1.00 59.06 83 ARG A C 1
ATOM 660 O O . ARG A 1 83 ? 6.241 -4.532 -11.765 1.00 59.06 83 ARG A O 1
ATOM 667 N N . ARG A 1 84 ? 4.283 -5.470 -12.318 1.00 58.38 84 ARG A N 1
ATOM 668 C CA . ARG A 1 84 ? 4.760 -5.997 -13.608 1.00 58.38 84 ARG A CA 1
ATOM 669 C C . ARG A 1 84 ? 5.040 -4.865 -14.596 1.00 58.38 84 ARG A C 1
ATOM 671 O O . ARG A 1 84 ? 6.087 -4.903 -15.230 1.00 58.38 84 ARG A O 1
ATOM 678 N N . GLY A 1 85 ? 4.188 -3.837 -14.658 1.00 58.56 85 GLY A N 1
ATOM 679 C CA . GLY A 1 85 ? 4.408 -2.639 -15.481 1.00 58.56 85 GLY A CA 1
ATOM 680 C C . GLY A 1 85 ? 5.645 -1.827 -15.073 1.00 58.56 85 GLY A C 1
ATOM 681 O O . GLY A 1 85 ? 6.441 -1.445 -15.927 1.00 58.56 85 GLY A O 1
ATOM 682 N N . HIS A 1 86 ? 5.877 -1.635 -13.771 1.00 57.44 86 HIS A N 1
ATOM 683 C CA . HIS A 1 86 ? 7.060 -0.917 -13.272 1.00 57.44 86 HIS A CA 1
ATOM 684 C C . HIS A 1 86 ? 8.393 -1.626 -13.554 1.00 57.44 86 HIS A C 1
ATOM 686 O O . HIS A 1 86 ? 9.409 -0.962 -13.753 1.00 57.44 86 HIS A O 1
ATOM 692 N N . ARG A 1 87 ? 8.413 -2.962 -13.640 1.00 57.38 87 ARG A N 1
ATOM 693 C CA . ARG A 1 87 ? 9.636 -3.714 -13.979 1.00 57.38 87 ARG A CA 1
ATOM 694 C C . ARG A 1 87 ? 10.097 -3.489 -15.420 1.00 57.38 87 ARG A C 1
ATOM 696 O O . ARG A 1 87 ? 11.299 -3.468 -15.660 1.00 57.38 87 ARG A O 1
ATOM 703 N N . TRP A 1 88 ? 9.172 -3.285 -16.359 1.00 55.06 88 TRP A N 1
ATOM 704 C CA . TRP A 1 88 ? 9.522 -2.950 -17.744 1.00 55.06 88 TRP A CA 1
ATOM 705 C C . TRP A 1 88 ? 10.092 -1.536 -17.852 1.00 55.06 88 TRP A C 1
ATOM 707 O O . TRP A 1 88 ? 11.123 -1.350 -18.491 1.00 55.06 88 TRP A O 1
ATOM 717 N N . VAL A 1 89 ? 9.496 -0.572 -17.142 1.00 58.38 89 VAL A N 1
ATOM 718 C CA . VAL A 1 89 ? 9.991 0.816 -17.088 1.00 58.38 89 VAL A CA 1
ATOM 719 C C . VAL A 1 89 ? 11.399 0.886 -16.476 1.00 58.38 89 VAL A C 1
ATOM 721 O O . VAL A 1 89 ? 12.273 1.576 -17.004 1.00 58.38 89 VAL A O 1
ATOM 724 N N . ALA A 1 90 ? 11.658 0.115 -15.416 1.00 54.88 90 ALA A N 1
ATOM 725 C CA . ALA A 1 90 ? 12.980 0.031 -14.795 1.00 54.88 90 ALA A CA 1
ATOM 726 C C . ALA A 1 90 ? 14.034 -0.667 -15.680 1.00 54.88 90 ALA A C 1
ATOM 728 O O . ALA A 1 90 ? 15.211 -0.330 -15.612 1.00 54.88 90 ALA A O 1
ATOM 729 N N . ALA A 1 91 ? 13.642 -1.620 -16.532 1.00 55.84 91 ALA A N 1
ATOM 730 C CA . ALA A 1 91 ? 14.566 -2.263 -17.469 1.00 55.84 91 ALA A CA 1
ATOM 731 C C . ALA A 1 91 ? 14.924 -1.349 -18.658 1.00 55.84 91 ALA A C 1
ATOM 733 O O . ALA A 1 91 ? 16.063 -1.351 -19.126 1.00 55.84 91 ALA A O 1
ATOM 734 N N . THR A 1 92 ? 13.980 -0.523 -19.125 1.00 58.31 92 THR A N 1
ATOM 735 C CA . THR A 1 92 ? 14.221 0.418 -20.231 1.00 58.31 92 THR A CA 1
ATOM 736 C C . THR A 1 92 ? 15.139 1.582 -19.857 1.00 58.31 92 THR A C 1
ATOM 738 O O . THR A 1 92 ? 15.884 2.058 -20.712 1.00 58.31 92 THR A O 1
ATOM 741 N N . SER A 1 93 ? 15.151 2.021 -18.592 1.00 60.28 93 SER A N 1
ATOM 742 C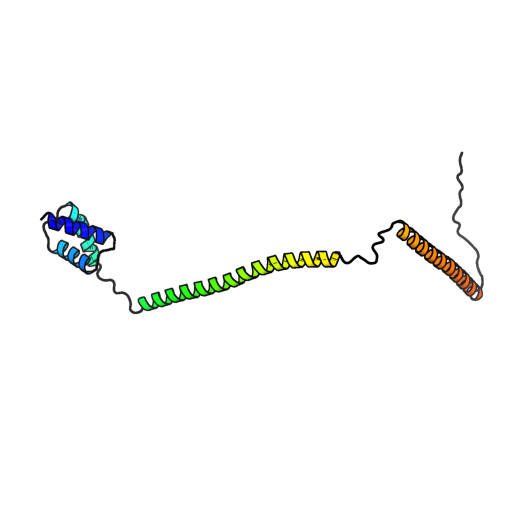 CA . SER A 1 93 ? 16.026 3.119 -18.151 1.00 60.28 93 SER A CA 1
ATOM 743 C C . SER A 1 93 ? 17.509 2.737 -18.188 1.00 60.28 93 SER A C 1
ATOM 745 O O . SER A 1 93 ? 18.347 3.549 -18.577 1.00 60.28 93 SER A O 1
ATOM 747 N N . VAL A 1 94 ? 17.831 1.483 -17.859 1.00 67.75 94 VAL A N 1
ATOM 748 C CA . VAL A 1 94 ? 19.201 0.956 -17.924 1.00 67.75 9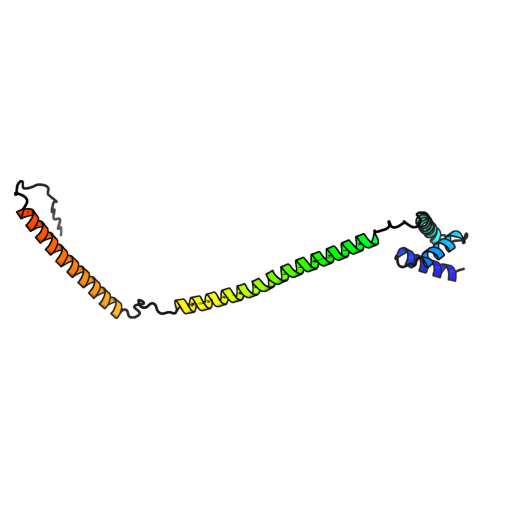4 VAL A CA 1
ATOM 749 C C . VAL A 1 94 ? 19.672 0.822 -19.374 1.00 67.75 94 VAL A C 1
ATOM 751 O O . VAL A 1 94 ? 20.804 1.172 -19.693 1.00 67.75 94 VAL A O 1
ATOM 754 N N . ALA A 1 95 ? 18.805 0.371 -20.283 1.00 70.44 95 ALA A N 1
ATOM 755 C CA . ALA A 1 95 ? 19.158 0.277 -21.698 1.00 70.44 95 ALA A CA 1
ATOM 756 C C . ALA A 1 95 ? 19.411 1.659 -22.332 1.00 70.44 95 ALA A C 1
ATOM 758 O O . ALA A 1 95 ? 20.325 1.799 -23.143 1.00 70.44 95 ALA A O 1
ATOM 759 N N . ALA A 1 96 ? 18.649 2.688 -21.941 1.00 74.56 96 ALA A N 1
ATOM 760 C CA . ALA A 1 96 ? 18.798 4.043 -22.472 1.00 74.56 96 ALA A CA 1
ATOM 761 C C . ALA A 1 96 ? 20.151 4.681 -22.114 1.00 74.56 96 ALA A C 1
ATOM 763 O O . ALA A 1 96 ? 20.777 5.301 -22.973 1.00 74.56 96 ALA A O 1
ATOM 764 N N . SER A 1 97 ? 20.645 4.500 -20.884 1.00 78.25 97 SER A N 1
ATOM 765 C CA . SER A 1 97 ? 21.954 5.040 -20.488 1.00 78.25 97 SER A CA 1
ATOM 766 C C . SER A 1 97 ? 23.103 4.367 -21.244 1.00 78.25 97 SER A C 1
ATOM 768 O O . SER A 1 97 ? 24.011 5.048 -21.720 1.00 78.25 97 SER A O 1
ATOM 770 N N . ILE A 1 98 ? 23.024 3.048 -21.441 1.00 83.44 98 ILE A N 1
ATOM 771 C CA . ILE A 1 98 ? 23.997 2.294 -22.240 1.00 83.44 98 ILE A CA 1
ATOM 772 C C . ILE A 1 98 ? 23.945 2.740 -23.708 1.00 83.44 98 ILE A C 1
ATOM 774 O O . ILE A 1 98 ? 24.990 2.972 -24.311 1.00 83.44 98 ILE A O 1
ATOM 778 N N . ALA A 1 99 ? 22.750 2.924 -24.276 1.00 85.44 99 ALA A N 1
ATOM 779 C CA . ALA A 1 99 ? 22.582 3.376 -25.656 1.00 85.44 99 ALA A CA 1
ATOM 780 C C . ALA A 1 99 ? 23.176 4.774 -25.897 1.00 85.44 99 ALA A C 1
ATOM 782 O O . ALA A 1 99 ? 23.813 4.987 -26.927 1.00 85.44 99 ALA A O 1
ATOM 783 N N . ILE A 1 100 ? 23.031 5.704 -24.945 1.00 88.88 100 ILE A N 1
ATOM 784 C CA . ILE A 1 100 ? 23.644 7.040 -25.029 1.00 88.88 100 ILE A CA 1
ATOM 785 C C . ILE A 1 100 ? 25.172 6.928 -25.045 1.00 88.88 100 ILE A C 1
ATOM 787 O O . ILE A 1 100 ? 25.817 7.518 -25.910 1.00 88.88 100 ILE A O 1
ATOM 791 N N . ILE A 1 101 ? 25.758 6.134 -24.143 1.00 88.38 101 ILE A N 1
ATOM 792 C CA . ILE A 1 101 ? 27.216 5.941 -24.077 1.00 88.38 101 ILE A CA 1
ATOM 793 C C . ILE A 1 101 ? 27.738 5.327 -25.382 1.00 88.38 101 ILE A C 1
ATOM 795 O O . ILE A 1 101 ? 28.695 5.834 -25.966 1.00 88.38 101 ILE A O 1
ATOM 799 N N . VAL A 1 102 ? 27.081 4.276 -25.881 1.00 89.88 102 VAL A N 1
ATOM 800 C CA . VAL A 1 102 ? 27.445 3.632 -27.152 1.00 89.88 102 VAL A CA 1
ATOM 801 C C . VAL A 1 102 ? 27.303 4.606 -28.322 1.00 89.88 102 VAL A C 1
ATOM 803 O O . VAL A 1 102 ? 28.186 4.660 -29.173 1.00 89.88 102 VAL A O 1
ATOM 806 N N . SER A 1 103 ? 26.244 5.419 -28.349 1.00 86.44 103 SER A N 1
ATOM 807 C CA . SER A 1 103 ? 26.042 6.435 -29.385 1.00 86.44 103 SER A CA 1
ATOM 808 C C . SER A 1 103 ? 27.170 7.464 -29.403 1.00 86.44 103 SER A C 1
ATOM 810 O O . SER A 1 103 ? 27.634 7.823 -30.480 1.00 86.44 103 SER A O 1
ATOM 812 N N . VAL A 1 104 ? 27.634 7.925 -28.238 1.00 87.38 104 VAL A N 1
ATOM 813 C CA . VAL A 1 104 ? 28.745 8.886 -28.142 1.00 87.38 104 VAL A CA 1
ATOM 814 C C . VAL A 1 104 ? 30.058 8.253 -28.604 1.00 87.38 104 VAL A C 1
ATOM 816 O O . VAL A 1 104 ? 30.786 8.861 -29.383 1.00 87.38 104 VAL A O 1
ATOM 819 N N . ILE A 1 105 ? 30.341 7.014 -28.192 1.00 86.94 105 ILE A N 1
ATOM 820 C CA . ILE A 1 105 ? 31.552 6.289 -28.608 1.00 86.94 105 ILE A CA 1
ATOM 821 C C . ILE A 1 105 ? 31.563 6.072 -30.127 1.00 86.94 105 ILE A C 1
ATOM 823 O O . ILE A 1 105 ? 32.572 6.330 -30.779 1.00 86.94 105 ILE A O 1
ATOM 827 N N . VAL A 1 106 ? 30.438 5.640 -30.706 1.00 87.50 106 VAL A N 1
ATOM 828 C CA . VAL A 1 106 ? 30.304 5.451 -32.158 1.00 87.50 106 VAL A CA 1
ATOM 829 C C . VAL A 1 106 ? 30.392 6.782 -32.899 1.00 87.50 106 VAL A C 1
ATOM 831 O O . VAL A 1 106 ? 31.003 6.834 -33.962 1.00 87.50 106 VAL A O 1
ATOM 834 N N . PHE A 1 107 ? 29.809 7.853 -32.358 1.00 84.94 107 PHE A N 1
ATOM 835 C CA . PHE A 1 107 ? 29.882 9.183 -32.955 1.00 84.94 107 PHE A CA 1
ATOM 836 C C . PHE A 1 107 ? 31.327 9.677 -33.033 1.00 84.94 107 PHE A C 1
ATOM 838 O O . PHE A 1 107 ? 31.760 10.064 -34.112 1.00 84.94 107 PHE A O 1
ATOM 845 N N . ILE A 1 108 ? 32.090 9.561 -31.941 1.00 81.62 108 ILE A N 1
ATOM 846 C CA . ILE A 1 108 ? 33.508 9.939 -31.917 1.00 81.62 108 ILE A CA 1
ATOM 847 C C . ILE A 1 108 ? 34.313 9.060 -32.880 1.00 81.62 108 ILE A C 1
ATOM 849 O O . ILE A 1 108 ? 35.048 9.579 -33.712 1.00 81.62 108 ILE A O 1
ATOM 853 N N . ALA A 1 109 ? 34.124 7.738 -32.836 1.00 78.88 109 ALA A N 1
ATOM 854 C CA . ALA A 1 109 ? 34.825 6.813 -33.727 1.00 78.88 109 ALA A CA 1
ATOM 855 C C . ALA A 1 109 ? 34.521 7.070 -35.214 1.00 78.88 109 ALA A C 1
ATOM 857 O O . ALA A 1 109 ? 35.399 6.902 -36.057 1.00 78.88 109 ALA A O 1
ATOM 858 N N . ARG A 1 110 ? 33.294 7.498 -35.542 1.00 72.06 110 ARG A N 1
ATOM 859 C CA . ARG A 1 110 ? 32.901 7.880 -36.904 1.00 72.06 110 ARG A CA 1
ATOM 860 C C . ARG A 1 110 ? 33.375 9.286 -37.275 1.00 72.06 110 ARG A C 1
ATOM 862 O O . ARG A 1 110 ? 33.654 9.514 -38.437 1.00 72.06 110 ARG A O 1
ATOM 869 N N . SER A 1 111 ? 33.488 10.221 -36.335 1.00 63.19 111 SER A N 1
ATOM 870 C CA . SER A 1 111 ? 34.075 11.542 -36.604 1.00 63.19 111 SER A CA 1
ATOM 871 C C . SER A 1 111 ? 35.603 11.512 -36.686 1.00 63.19 111 SER A C 1
ATOM 873 O O . SER A 1 111 ? 36.200 12.438 -37.211 1.00 63.19 111 SER A O 1
ATOM 875 N N . SER A 1 112 ? 36.246 10.458 -36.172 1.00 57.50 112 SER A N 1
ATOM 876 C CA . SER A 1 112 ? 37.693 10.236 -36.281 1.00 57.50 112 SER A CA 1
ATOM 877 C C . SER A 1 112 ? 38.118 9.556 -37.585 1.00 57.50 112 SER A C 1
ATOM 879 O O . SER A 1 112 ? 39.310 9.312 -37.766 1.00 57.50 112 SER A O 1
ATOM 881 N N . SER A 1 113 ? 37.194 9.235 -38.500 1.00 56.59 113 SER A N 1
ATOM 882 C CA . SER A 1 113 ? 37.599 8.946 -39.875 1.00 56.59 113 SER A CA 1
ATOM 883 C C . SER A 1 113 ? 38.055 10.257 -40.501 1.00 56.59 113 SER A C 1
ATOM 885 O O . SER A 1 113 ? 37.216 11.066 -40.889 1.00 56.59 113 SER A O 1
ATOM 887 N N . THR A 1 114 ? 39.376 10.448 -40.520 1.00 52.03 114 THR A N 1
ATOM 888 C CA . THR A 1 114 ? 40.108 11.503 -41.223 1.00 52.03 114 THR A CA 1
ATOM 889 C C . THR A 1 114 ? 39.384 11.875 -42.507 1.00 52.03 114 THR A C 1
ATOM 891 O O . THR A 1 114 ? 39.220 11.026 -43.388 1.00 52.03 114 THR A O 1
ATOM 894 N N . ASP A 1 115 ? 38.916 13.119 -42.578 1.00 58.44 115 ASP A N 1
ATOM 895 C CA . ASP A 1 115 ? 38.309 13.647 -43.787 1.00 58.44 115 ASP A CA 1
ATOM 896 C C . ASP A 1 115 ? 39.395 13.619 -44.879 1.00 58.44 115 ASP A C 1
ATOM 898 O O . ASP A 1 115 ? 40.466 14.199 -44.679 1.00 58.44 115 ASP A O 1
ATOM 902 N N . PRO A 1 116 ? 39.202 12.925 -46.017 1.00 57.50 116 PRO A N 1
ATOM 903 C CA . PRO A 1 116 ? 40.214 12.852 -47.074 1.00 57.50 116 PRO A CA 1
ATOM 904 C C . PRO A 1 116 ? 40.601 14.224 -47.649 1.00 57.50 116 PRO A C 1
ATOM 906 O O . PRO A 1 116 ? 41.574 14.318 -48.394 1.00 57.50 116 PRO A O 1
ATOM 909 N N . TYR A 1 117 ? 39.825 15.263 -47.324 1.00 55.41 117 TYR A N 1
ATOM 910 C CA . TYR A 1 117 ? 40.003 16.648 -47.751 1.00 55.41 117 TYR A CA 1
ATOM 911 C C . TYR A 1 117 ? 40.561 17.571 -46.662 1.00 55.41 117 TYR A C 1
ATOM 913 O O . TYR A 1 117 ? 40.663 18.778 -46.884 1.00 55.41 117 TYR A O 1
ATOM 921 N N . GLU A 1 118 ? 40.932 17.043 -45.495 1.00 60.47 118 GLU A N 1
ATOM 922 C CA . GLU A 1 118 ? 41.602 17.834 -44.466 1.00 60.47 118 GLU A CA 1
ATOM 923 C C . GLU A 1 118 ? 43.028 18.151 -44.948 1.00 60.47 118 GLU A C 1
ATOM 925 O O . GLU A 1 118 ? 43.941 17.328 -44.869 1.00 60.47 118 GLU A O 1
ATOM 930 N N . ILE A 1 119 ? 43.222 19.335 -45.544 1.00 56.47 119 ILE A N 1
ATOM 931 C CA . ILE A 1 119 ? 44.545 19.780 -45.992 1.00 56.47 119 ILE A CA 1
ATOM 932 C C . ILE A 1 119 ? 45.343 20.209 -44.756 1.00 56.47 119 ILE A C 1
ATOM 934 O O . ILE A 1 119 ? 45.353 21.373 -44.365 1.00 56.47 119 ILE A O 1
ATOM 938 N N . THR A 1 120 ? 45.987 19.238 -44.115 1.00 61.44 120 THR A N 1
ATOM 939 C CA . THR A 1 120 ? 46.734 19.420 -42.859 1.00 61.44 120 THR A CA 1
ATOM 940 C C . THR A 1 120 ? 48.055 20.175 -43.049 1.00 61.44 120 THR A C 1
ATOM 942 O O . THR A 1 120 ? 48.645 20.631 -42.072 1.00 61.44 120 THR A O 1
ATOM 945 N N . ASP A 1 121 ? 48.525 20.330 -44.291 1.00 65.88 121 ASP A N 1
ATOM 946 C CA . ASP A 1 121 ? 49.794 20.989 -44.605 1.00 65.88 121 ASP A CA 1
ATOM 947 C C . ASP A 1 121 ? 49.559 22.300 -45.387 1.00 65.88 121 ASP A C 1
ATOM 949 O O . ASP A 1 121 ? 49.097 22.253 -46.535 1.00 65.88 121 ASP A O 1
ATOM 953 N N . PRO A 1 122 ? 49.848 23.481 -44.800 1.00 68.50 122 PRO A N 1
ATOM 954 C CA . PRO A 1 122 ? 49.533 24.779 -45.406 1.00 68.50 122 PRO A CA 1
ATOM 955 C C . PRO A 1 122 ? 50.197 24.980 -46.773 1.00 68.50 122 PRO A C 1
ATOM 957 O O . PRO A 1 122 ? 49.623 25.621 -47.648 1.00 68.50 122 PRO A O 1
ATOM 960 N N . GLN A 1 123 ? 51.372 24.388 -46.995 1.00 70.44 123 GLN A N 1
ATOM 961 C CA . GLN A 1 123 ? 52.072 24.478 -48.279 1.00 70.44 123 GLN A CA 1
ATOM 962 C C . GLN A 1 123 ? 51.364 23.680 -49.385 1.00 70.44 123 GLN A C 1
ATOM 964 O O . GLN A 1 123 ? 51.342 24.102 -50.540 1.00 70.44 123 GLN A O 1
ATOM 969 N N . LEU A 1 124 ? 50.726 22.554 -49.046 1.00 75.62 124 LEU A N 1
ATOM 970 C CA . LEU A 1 124 ? 49.985 21.748 -50.017 1.00 75.62 124 LEU A CA 1
ATOM 971 C C . LEU A 1 124 ? 48.696 22.460 -50.458 1.00 75.62 124 LEU A C 1
ATOM 973 O O . LEU A 1 124 ? 48.381 22.463 -51.650 1.00 75.62 124 LEU A O 1
ATOM 977 N N . ALA A 1 125 ? 48.012 23.136 -49.527 1.00 74.44 125 ALA A N 1
ATOM 978 C CA . ALA A 1 125 ? 46.811 23.928 -49.809 1.00 74.44 125 ALA A CA 1
ATOM 979 C C . ALA A 1 125 ? 47.078 25.038 -50.834 1.00 74.44 125 ALA A C 1
ATOM 981 O O . ALA A 1 125 ? 46.312 25.211 -51.783 1.00 74.44 125 ALA A O 1
ATOM 982 N N . GLU A 1 126 ? 48.189 25.759 -50.669 1.00 78.44 126 GLU A N 1
ATOM 983 C CA . GLU A 1 126 ? 48.575 26.843 -51.572 1.00 78.44 126 GLU A CA 1
ATOM 984 C C . GLU A 1 126 ? 48.833 26.331 -52.989 1.00 78.44 126 GLU A C 1
ATOM 986 O O . GLU A 1 126 ? 48.360 26.935 -53.953 1.00 78.44 126 GLU A O 1
ATOM 991 N N . THR A 1 127 ? 49.532 25.201 -53.139 1.00 81.31 127 THR A N 1
ATOM 992 C CA . THR A 1 127 ? 49.823 24.644 -54.470 1.00 81.31 127 THR A CA 1
ATOM 993 C C . THR A 1 127 ? 48.566 24.197 -55.209 1.00 81.31 127 THR A C 1
ATOM 995 O O . THR A 1 127 ? 48.440 24.439 -56.409 1.00 81.31 127 THR A O 1
ATOM 998 N N . GLU A 1 128 ? 47.614 23.585 -54.506 1.00 80.44 128 GLU A N 1
ATOM 999 C CA . GLU A 1 128 ? 46.362 23.128 -55.105 1.00 80.44 128 GLU A CA 1
ATOM 1000 C C . GLU A 1 128 ? 45.457 24.315 -55.468 1.00 80.44 128 GLU A C 1
ATOM 1002 O O . GLU A 1 128 ? 44.871 24.345 -56.552 1.00 80.44 128 GLU A O 1
ATOM 1007 N N . ALA A 1 129 ? 45.435 25.355 -54.626 1.00 86.81 129 ALA A N 1
ATOM 1008 C CA . ALA A 1 129 ? 44.746 26.608 -54.920 1.00 86.81 129 ALA A CA 1
ATOM 1009 C C . ALA A 1 129 ? 45.323 27.310 -56.163 1.00 86.81 129 ALA A C 1
ATOM 1011 O O . ALA A 1 129 ? 44.563 27.762 -57.020 1.00 86.81 129 ALA A O 1
ATOM 1012 N N . HIS A 1 130 ? 46.651 27.350 -56.317 1.00 87.12 130 HIS A N 1
ATOM 1013 C CA . HIS A 1 130 ? 47.286 27.926 -57.508 1.00 87.12 130 HIS A CA 1
ATOM 1014 C C . HIS A 1 130 ? 46.932 27.150 -58.782 1.00 87.12 130 HIS A C 1
ATOM 1016 O O . HIS A 1 130 ? 46.658 27.769 -59.808 1.00 87.12 130 HIS A O 1
ATOM 1022 N N . LYS A 1 131 ? 46.871 25.812 -58.730 1.00 89.94 131 LYS A N 1
ATOM 1023 C CA . LYS A 1 131 ? 46.419 24.999 -59.875 1.00 89.94 131 LYS A CA 1
ATOM 1024 C C . LYS A 1 131 ? 44.967 25.287 -60.241 1.00 89.94 131 LYS A C 1
ATOM 1026 O O . LYS A 1 131 ? 44.655 25.409 -61.422 1.00 89.94 131 LYS A O 1
ATOM 1031 N N . ALA A 1 132 ? 44.091 25.409 -59.243 1.00 88.50 132 ALA A N 1
ATOM 1032 C CA . ALA A 1 132 ? 42.687 25.729 -59.471 1.00 88.50 132 ALA A CA 1
ATOM 1033 C C . ALA A 1 132 ? 42.528 27.107 -60.132 1.00 88.50 132 ALA A C 1
ATOM 1035 O O . ALA A 1 132 ? 41.793 27.237 -61.108 1.00 88.50 132 ALA A O 1
ATOM 1036 N N . LEU A 1 133 ? 43.270 28.114 -59.660 1.00 91.12 133 LEU A N 1
ATOM 1037 C CA . LEU A 1 133 ? 43.291 29.444 -60.275 1.00 91.12 133 LEU A CA 1
ATOM 1038 C C . LEU A 1 133 ? 43.806 29.408 -61.720 1.00 91.12 133 LEU A C 1
ATOM 1040 O O . LEU A 1 133 ? 43.245 30.080 -62.583 1.00 91.12 133 LEU A O 1
ATOM 1044 N N . LEU A 1 134 ? 44.825 28.594 -62.001 1.00 93.75 134 LEU A N 1
ATOM 1045 C CA . LEU A 1 134 ? 45.379 28.446 -63.346 1.00 93.75 134 LEU A CA 1
ATOM 1046 C C . LEU A 1 134 ? 44.360 27.805 -64.302 1.00 93.75 134 LEU A C 1
ATOM 1048 O O . LEU A 1 134 ? 44.126 28.341 -65.383 1.00 93.75 134 LEU A O 1
ATOM 1052 N N . LEU A 1 135 ? 43.669 26.745 -63.874 1.00 91.00 135 LEU A N 1
ATOM 1053 C CA . LEU A 1 135 ? 42.595 26.118 -64.656 1.00 91.00 135 LEU A CA 1
ATOM 1054 C C . LEU A 1 135 ? 41.434 27.078 -64.935 1.00 91.00 135 LEU A C 1
ATOM 1056 O O . LEU A 1 135 ? 40.888 27.085 -66.036 1.00 91.00 135 LEU A O 1
ATOM 1060 N N . VAL A 1 136 ? 41.062 27.908 -63.958 1.00 91.56 136 VAL A N 1
ATOM 1061 C CA . VAL A 1 136 ? 40.037 28.941 -64.159 1.00 91.56 136 VAL A CA 1
ATOM 1062 C C . VAL A 1 136 ? 40.511 29.982 -65.172 1.00 91.56 136 VAL A C 1
ATOM 1064 O O . VAL A 1 136 ? 39.730 30.379 -66.032 1.00 91.56 136 VAL A O 1
ATOM 1067 N N . SER A 1 137 ? 41.781 30.394 -65.120 1.00 91.06 137 SER A N 1
ATOM 1068 C CA . SER A 1 137 ? 42.328 31.348 -66.093 1.00 91.06 137 SER A CA 1
ATOM 1069 C C . SER A 1 137 ? 42.345 30.788 -67.518 1.00 91.06 137 SER A C 1
ATOM 1071 O O . SER A 1 137 ? 41.955 31.486 -68.447 1.00 91.06 137 SER A O 1
ATOM 1073 N N . GLU A 1 138 ? 42.692 29.510 -67.688 1.00 90.56 138 GLU A N 1
ATOM 1074 C CA . GLU A 1 138 ? 42.673 28.829 -68.986 1.00 90.56 138 GLU A CA 1
ATOM 1075 C C . GLU A 1 138 ? 41.242 28.664 -69.515 1.00 90.56 138 GLU A C 1
ATOM 1077 O O . GLU A 1 138 ? 40.981 28.827 -70.708 1.00 90.56 138 GLU A O 1
ATOM 1082 N N . ALA A 1 139 ? 40.286 28.370 -68.631 1.00 86.69 139 ALA A N 1
ATOM 1083 C CA . ALA A 1 139 ? 38.879 28.296 -69.004 1.00 86.69 139 ALA A CA 1
ATOM 1084 C C . ALA A 1 139 ? 38.333 29.658 -69.465 1.00 86.69 139 ALA A C 1
ATOM 1086 O O . ALA A 1 139 ? 37.540 29.705 -70.404 1.00 86.69 139 ALA A O 1
ATOM 1087 N N . LEU A 1 140 ? 38.765 30.755 -68.834 1.00 86.38 140 LEU A N 1
ATOM 1088 C CA . LEU A 1 140 ? 38.384 32.115 -69.221 1.00 86.38 140 LEU A CA 1
ATOM 1089 C C . LEU A 1 140 ? 39.021 32.539 -70.552 1.00 86.38 140 LEU A C 1
ATOM 1091 O O . LEU A 1 140 ? 38.315 33.069 -71.403 1.00 86.38 140 LEU A O 1
ATOM 1095 N N . ASP A 1 141 ? 40.305 32.245 -70.769 1.00 87.31 141 ASP A N 1
ATOM 1096 C CA . ASP A 1 141 ? 41.004 32.546 -72.029 1.00 87.31 141 ASP A CA 1
ATOM 1097 C C . ASP A 1 141 ? 40.362 31.815 -73.223 1.00 87.31 141 ASP A C 1
ATOM 1099 O O . ASP A 1 141 ? 40.057 32.405 -74.264 1.00 87.31 141 ASP A O 1
ATOM 1103 N N . ASN A 1 142 ? 40.031 30.534 -73.035 1.00 85.12 142 ASN A N 1
ATOM 1104 C CA . ASN A 1 142 ? 39.304 29.758 -74.038 1.00 85.12 142 ASN A CA 1
ATOM 1105 C C . ASN A 1 142 ? 37.881 30.291 -74.281 1.00 85.12 142 ASN A C 1
ATOM 1107 O O . ASN A 1 142 ? 37.398 30.277 -75.418 1.00 85.12 142 ASN A O 1
ATOM 1111 N N . ALA A 1 143 ? 37.195 30.762 -73.234 1.00 82.88 143 ALA A N 1
ATOM 1112 C CA . ALA A 1 143 ? 35.864 31.345 -73.366 1.00 82.88 143 ALA A CA 1
ATOM 1113 C C . ALA A 1 143 ? 35.898 32.644 -74.186 1.00 82.88 143 ALA A C 1
ATOM 1115 O O . ALA A 1 143 ? 35.091 32.786 -75.108 1.00 82.88 143 ALA A O 1
ATOM 1116 N N . ASP A 1 144 ? 36.860 33.535 -73.936 1.00 83.44 144 ASP A N 1
ATOM 1117 C CA . ASP A 1 144 ? 37.046 34.765 -74.717 1.00 83.44 144 ASP A CA 1
ATOM 1118 C C . ASP A 1 144 ? 37.302 34.462 -76.199 1.00 83.44 144 ASP A C 1
ATOM 1120 O O . ASP A 1 144 ? 36.656 35.046 -77.077 1.00 83.44 144 ASP A O 1
ATOM 1124 N N . GLY A 1 145 ? 38.158 33.478 -76.497 1.00 81.38 145 GLY A N 1
ATOM 1125 C CA . GLY A 1 145 ? 38.379 33.008 -77.867 1.00 81.38 145 GLY A CA 1
ATOM 1126 C C . GLY A 1 145 ? 37.088 32.531 -78.544 1.00 81.38 145 GLY A C 1
ATOM 1127 O O . GLY A 1 145 ? 36.787 32.930 -79.674 1.00 81.38 145 GLY A O 1
ATOM 1128 N N . SER A 1 146 ? 36.278 31.743 -77.830 1.00 78.19 146 SER A N 1
ATOM 1129 C CA . SER A 1 146 ? 35.003 31.230 -78.347 1.00 78.19 146 SER A CA 1
ATOM 1130 C C . SER A 1 146 ? 33.962 32.333 -78.600 1.00 78.19 146 SER A C 1
ATOM 1132 O O . SER A 1 146 ? 33.209 32.262 -79.574 1.00 78.19 146 SER A O 1
ATOM 1134 N N . ILE A 1 147 ? 33.944 33.388 -77.777 1.00 81.12 147 ILE A N 1
ATOM 1135 C CA . ILE A 1 147 ? 33.038 34.537 -77.932 1.00 81.12 147 ILE A CA 1
ATOM 1136 C C . ILE A 1 147 ? 33.443 35.380 -79.145 1.00 81.12 147 ILE A C 1
ATOM 1138 O O . ILE A 1 147 ? 32.578 35.800 -79.917 1.00 81.12 147 ILE A O 1
ATOM 1142 N N . ILE A 1 148 ? 34.743 35.599 -79.355 1.00 78.50 148 ILE A N 1
ATOM 1143 C CA . ILE A 1 148 ? 35.255 36.334 -80.520 1.00 78.50 148 ILE A CA 1
ATOM 1144 C C . ILE A 1 148 ? 34.948 35.569 -81.813 1.00 78.50 148 ILE A C 1
ATOM 1146 O O . ILE A 1 148 ? 34.518 36.171 -82.802 1.00 78.50 148 ILE A O 1
ATOM 1150 N N . GLU A 1 149 ? 35.120 34.246 -81.815 1.00 77.75 149 GLU A N 1
ATOM 1151 C CA . GLU A 1 149 ? 34.804 33.406 -82.971 1.00 77.75 149 GLU A CA 1
ATOM 1152 C C . GLU A 1 149 ? 33.301 33.408 -83.282 1.00 77.75 149 GLU A C 1
ATOM 1154 O O . GLU A 1 149 ? 32.910 33.620 -84.434 1.00 77.75 149 GLU A O 1
ATOM 1159 N N . ALA A 1 150 ? 32.450 33.286 -82.258 1.00 74.06 150 ALA A N 1
ATOM 1160 C CA . ALA A 1 150 ? 31.002 33.405 -82.406 1.00 74.06 150 ALA A CA 1
ATOM 1161 C C . ALA A 1 150 ? 30.589 34.795 -82.926 1.00 74.06 150 ALA A C 1
ATOM 1163 O O . ALA A 1 150 ? 29.777 34.893 -83.847 1.00 74.06 150 ALA A O 1
ATOM 1164 N N . GLY A 1 151 ? 31.189 35.872 -82.410 1.00 72.94 151 GLY A N 1
ATOM 1165 C CA . GLY A 1 151 ? 30.964 37.238 -82.888 1.00 72.94 151 GLY A CA 1
ATOM 1166 C C . GLY A 1 151 ? 31.381 37.438 -84.349 1.00 72.94 151 GLY A C 1
ATOM 1167 O O . GLY A 1 151 ? 30.679 38.109 -85.107 1.00 72.94 151 GLY A O 1
ATOM 1168 N N . ARG A 1 152 ? 32.477 36.803 -84.782 1.00 73.38 152 ARG A N 1
ATOM 1169 C CA . ARG A 1 152 ? 32.947 36.831 -86.176 1.00 73.38 152 ARG A CA 1
ATOM 1170 C C . ARG A 1 152 ? 32.058 36.016 -87.116 1.00 73.38 152 ARG A C 1
ATOM 1172 O O . ARG A 1 152 ? 31.833 36.425 -88.250 1.00 73.38 152 ARG A O 1
ATOM 1179 N N . ALA A 1 153 ? 31.544 34.875 -86.662 1.00 70.19 153 ALA A N 1
ATOM 1180 C CA . ALA A 1 153 ? 30.590 34.076 -87.426 1.00 70.19 153 ALA A CA 1
ATOM 1181 C C . ALA A 1 153 ? 29.246 34.809 -87.583 1.00 70.19 153 ALA A C 1
ATOM 1183 O O . ALA A 1 153 ? 28.656 34.805 -88.664 1.00 70.19 153 ALA A O 1
ATOM 1184 N N . LEU A 1 154 ? 28.798 35.505 -86.532 1.00 68.44 154 LEU A N 1
ATOM 1185 C CA . LEU A 1 154 ? 27.600 36.343 -86.569 1.00 68.44 154 LEU A CA 1
ATOM 1186 C C . LEU A 1 154 ? 27.779 37.572 -87.470 1.00 68.44 154 LEU A C 1
ATOM 1188 O O . LEU A 1 154 ? 26.869 37.889 -88.234 1.00 68.44 154 LEU A O 1
ATOM 1192 N N . SER A 1 155 ? 28.947 38.223 -87.464 1.00 66.56 155 SER A N 1
ATOM 1193 C CA . SER A 1 155 ? 29.227 39.356 -88.364 1.00 66.56 155 SER A CA 1
ATOM 1194 C C . SER A 1 155 ? 29.346 38.960 -89.840 1.00 66.56 155 SER A C 1
ATOM 1196 O O . SER A 1 155 ? 29.224 39.811 -90.717 1.00 66.56 155 SER A O 1
ATOM 1198 N N . LEU A 1 156 ? 29.533 37.670 -90.129 1.00 63.91 156 LEU A N 1
ATOM 1199 C CA . LEU A 1 156 ? 29.501 37.107 -91.482 1.00 63.91 156 LEU A CA 1
ATOM 1200 C C . LEU A 1 156 ? 28.072 36.841 -91.986 1.00 63.91 156 LEU A C 1
ATOM 1202 O O . LEU A 1 156 ? 27.855 36.788 -93.195 1.00 63.91 156 LEU A O 1
ATOM 1206 N N . PHE A 1 157 ? 27.106 36.671 -91.078 1.00 58.16 157 PHE A N 1
ATOM 1207 C CA . PHE A 1 157 ? 25.711 36.357 -91.406 1.00 58.16 157 PHE A CA 1
ATOM 1208 C C . PHE A 1 157 ? 24.770 37.572 -91.302 1.00 58.16 157 PHE A C 1
ATOM 1210 O O . PHE A 1 157 ? 23.697 37.575 -91.904 1.00 58.16 157 PHE A O 1
ATOM 1217 N N . VAL A 1 158 ? 25.165 38.620 -90.574 1.00 56.59 158 VAL A N 1
ATOM 1218 C CA . VAL A 1 158 ? 24.387 39.856 -90.404 1.00 56.59 158 VAL A CA 1
ATOM 1219 C C . VAL A 1 158 ? 24.9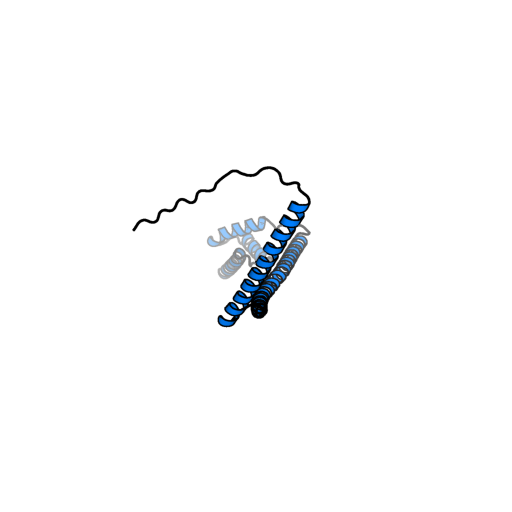98 40.976 -91.260 1.00 56.59 158 VAL A C 1
ATOM 1221 O O . VAL A 1 158 ? 26.173 41.294 -91.073 1.00 56.59 158 VAL A O 1
ATOM 1224 N N . PRO A 1 159 ? 24.251 41.604 -92.192 1.00 48.81 159 PRO A N 1
ATOM 1225 C CA . PRO A 1 159 ? 24.768 42.732 -92.956 1.00 48.81 159 PRO A CA 1
ATOM 1226 C C . PRO A 1 159 ? 24.991 43.937 -92.032 1.00 48.81 159 PRO A C 1
ATOM 1228 O O . PRO A 1 159 ? 24.107 44.324 -91.270 1.00 48.81 159 PRO A O 1
ATOM 1231 N N . TYR A 1 160 ? 26.195 44.505 -92.109 1.00 49.84 160 TYR A N 1
ATOM 1232 C CA . TYR A 1 160 ? 26.635 45.701 -91.395 1.00 49.84 160 TYR A CA 1
ATOM 1233 C C . TYR A 1 160 ? 25.767 46.903 -91.782 1.00 49.84 160 TYR A C 1
ATOM 1235 O O . TYR A 1 160 ? 25.887 47.405 -92.900 1.00 49.84 160 TYR A O 1
ATOM 1243 N N . ASP A 1 161 ? 24.932 47.386 -90.862 1.00 42.78 161 ASP A N 1
ATOM 1244 C CA . ASP A 1 161 ? 24.452 48.763 -90.917 1.00 42.78 161 ASP A CA 1
ATOM 1245 C C . ASP A 1 161 ? 24.279 49.372 -89.518 1.00 42.78 161 ASP A C 1
ATOM 1247 O O . ASP A 1 161 ? 23.753 48.758 -88.589 1.00 42.78 161 ASP A O 1
ATOM 1251 N N . SER A 1 162 ? 24.701 50.630 -89.435 1.00 40.56 162 SER A N 1
ATOM 1252 C CA . SER A 1 162 ? 24.585 51.617 -88.357 1.00 40.56 162 SER A CA 1
ATOM 1253 C C . SER A 1 162 ? 25.497 51.517 -87.117 1.00 40.56 162 SER A C 1
ATOM 1255 O O . SER A 1 162 ? 25.237 50.891 -86.094 1.00 40.56 162 SER A O 1
ATOM 1257 N N . ILE A 1 163 ? 26.567 52.299 -87.251 1.00 41.56 163 ILE A N 1
ATOM 1258 C CA . ILE A 1 163 ? 27.460 52.907 -86.264 1.00 41.56 163 ILE A CA 1
ATOM 1259 C C . ILE A 1 163 ? 26.707 53.783 -85.229 1.00 41.56 163 ILE A C 1
ATOM 1261 O O . ILE A 1 163 ? 25.875 54.606 -85.595 1.00 41.56 163 ILE A O 1
ATOM 1265 N N . SER A 1 164 ? 27.154 53.668 -83.969 1.00 38.72 164 SER A N 1
ATOM 1266 C CA . SER A 1 164 ? 27.318 54.701 -82.917 1.00 38.72 164 SER A CA 1
ATOM 1267 C C . SER A 1 164 ? 26.118 55.428 -82.296 1.00 38.72 164 SER A C 1
ATOM 1269 O O . SER A 1 164 ? 25.512 56.309 -82.896 1.00 38.72 164 SER A O 1
ATOM 1271 N N . ASN A 1 165 ? 25.923 55.212 -80.989 1.00 35.03 165 ASN A N 1
ATOM 1272 C CA . ASN A 1 165 ? 26.331 56.152 -79.923 1.00 35.03 165 ASN A CA 1
ATOM 1273 C C . ASN A 1 165 ? 25.731 55.699 -78.580 1.00 35.03 165 ASN A C 1
ATOM 1275 O O . ASN A 1 165 ? 24.512 55.673 -78.450 1.00 35.03 165 ASN A O 1
ATOM 1279 N N . ASN A 1 166 ? 26.565 55.422 -77.571 1.00 37.81 166 ASN A N 1
ATOM 1280 C CA . ASN A 1 166 ? 26.660 56.290 -76.388 1.00 37.81 166 ASN A CA 1
ATOM 1281 C C . ASN A 1 166 ? 27.813 55.842 -75.463 1.00 37.81 166 ASN A C 1
ATOM 1283 O O . ASN A 1 166 ? 27.694 54.894 -74.694 1.00 37.81 166 ASN A O 1
ATOM 1287 N N . THR A 1 167 ? 28.948 56.517 -75.629 1.00 39.03 167 THR A N 1
ATOM 1288 C CA . THR A 1 167 ? 29.730 57.208 -74.593 1.00 39.03 167 THR A CA 1
ATOM 1289 C C . THR A 1 167 ? 29.596 56.728 -73.138 1.00 39.03 167 THR A C 1
ATOM 1291 O O . THR A 1 167 ? 28.593 56.996 -72.478 1.00 39.03 167 THR A O 1
ATOM 1294 N N . ILE A 1 168 ? 30.681 56.171 -72.588 1.00 39.28 168 ILE A N 1
ATOM 1295 C CA . ILE A 1 168 ? 31.022 56.344 -71.170 1.00 39.28 168 ILE A CA 1
ATOM 1296 C C . ILE A 1 168 ? 32.346 57.106 -71.119 1.00 39.28 168 ILE A C 1
ATOM 1298 O O . ILE A 1 168 ? 33.351 56.679 -71.681 1.00 39.28 168 ILE A O 1
ATOM 1302 N N . HIS A 1 169 ? 32.257 58.281 -70.502 1.00 36.31 169 HIS A N 1
ATOM 1303 C CA . HIS A 1 169 ? 33.306 59.256 -70.254 1.00 36.31 169 HIS A CA 1
ATOM 1304 C C . HIS A 1 169 ? 34.503 58.654 -69.509 1.00 36.31 169 HIS A C 1
ATOM 1306 O O . HIS A 1 169 ? 34.351 58.088 -68.429 1.00 36.31 169 HIS A 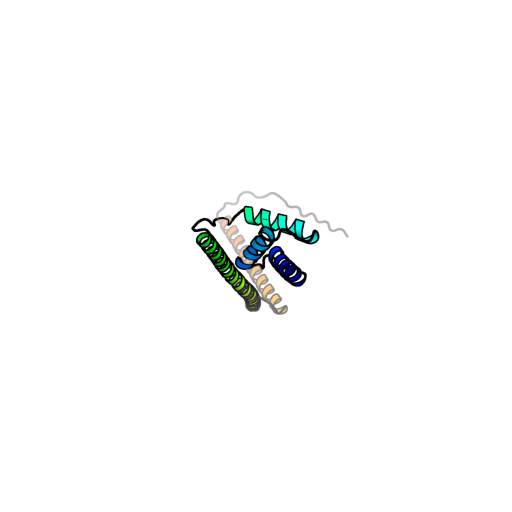O 1
ATOM 1312 N N . THR A 1 170 ? 35.693 58.876 -70.056 1.00 38.75 170 THR A N 1
ATOM 1313 C CA . THR A 1 170 ? 36.924 59.097 -69.295 1.00 38.75 170 THR A CA 1
ATOM 1314 C C . THR A 1 170 ? 36.985 60.578 -68.926 1.00 38.75 170 THR A C 1
ATOM 1316 O O . THR A 1 170 ? 37.015 61.428 -69.816 1.00 38.75 170 THR A O 1
ATOM 1319 N N . GLU A 1 171 ? 36.984 60.878 -67.633 1.00 43.62 171 GLU A N 1
ATOM 1320 C CA . GLU A 1 171 ? 37.490 62.137 -67.089 1.00 43.62 171 GLU A CA 1
ATOM 1321 C C . GLU A 1 171 ? 38.634 61.768 -66.148 1.00 43.62 171 GLU A C 1
ATOM 1323 O O . GLU A 1 171 ? 38.444 61.065 -65.154 1.00 43.62 171 GLU A O 1
ATOM 1328 N N . ASP A 1 172 ? 39.828 62.182 -66.555 1.00 44.97 172 ASP A N 1
ATOM 1329 C CA . ASP A 1 172 ? 41.025 62.230 -65.736 1.00 44.97 172 ASP A CA 1
ATOM 1330 C C . ASP A 1 172 ? 40.814 63.251 -64.611 1.00 44.97 172 ASP A C 1
ATOM 1332 O O . ASP A 1 172 ? 40.342 64.360 -64.866 1.00 44.97 172 ASP A O 1
ATOM 1336 N N . ASP A 1 173 ? 41.224 62.916 -63.389 1.00 41.38 173 ASP A N 1
ATOM 1337 C CA . ASP A 1 173 ? 41.664 63.936 -62.438 1.00 41.38 173 ASP A CA 1
ATOM 1338 C C . ASP A 1 173 ? 42.914 63.428 -61.714 1.00 41.38 173 ASP A C 1
ATOM 1340 O O . ASP A 1 173 ? 42.870 62.613 -60.789 1.00 41.38 173 ASP A O 1
ATOM 1344 N N . GLU A 1 174 ? 44.054 63.874 -62.231 1.00 48.59 174 GLU A N 1
ATOM 1345 C CA . GLU A 1 174 ? 45.352 63.851 -61.578 1.00 48.59 174 GLU A CA 1
ATOM 1346 C C . GLU A 1 174 ? 45.591 65.280 -61.065 1.00 48.59 174 GLU A C 1
ATOM 1348 O O . GLU A 1 174 ? 45.798 66.202 -61.855 1.00 48.59 174 GLU A O 1
ATOM 1353 N N . THR A 1 175 ? 45.592 65.482 -59.744 1.00 52.72 175 THR A N 1
ATOM 1354 C CA . THR A 1 175 ? 46.190 66.679 -59.139 1.00 52.72 175 THR A CA 1
ATOM 1355 C C . THR A 1 175 ? 47.203 66.297 -58.069 1.00 52.72 175 THR A C 1
ATOM 1357 O O . THR A 1 175 ? 46.885 65.589 -57.114 1.00 52.72 175 THR A O 1
ATOM 1360 N N . ILE A 1 176 ? 48.405 66.817 -58.312 1.00 44.09 176 ILE A N 1
ATOM 1361 C CA . ILE A 1 176 ? 49.584 67.043 -57.462 1.00 44.09 176 ILE A CA 1
ATOM 1362 C C . ILE A 1 176 ? 49.251 67.300 -55.987 1.00 44.09 176 ILE A C 1
ATOM 1364 O O . ILE A 1 176 ? 48.366 68.143 -55.719 1.00 44.09 176 ILE A O 1
#